Protein AF-A0A1B7W9L9-F1 (afdb_monomer)

pLDDT: mean 94.98, std 5.01, range [71.62, 98.31]

Solvent-accessible surface area (backbone atoms only — not comparable to full-atom values): 3631 Å² total; per-residue (Å²): 110,68,66,62,52,51,52,50,50,52,51,50,53,53,51,44,52,50,50,52,53,52,51,49,54,48,48,55,53,9,53,58,26,46,79,72,75,38,88,59,49,47,72,56,52,59,67,36,33,73,81,44,52,52,54,45,53,50,50,52,55,62,74,73,108

Mean predicted aligned error: 3.42 Å

Foldseek 3Di:
DVVVVVVVVVVVLVVLVVVQVVLVVLCVVQVVCVVVVHHSCNVVSVVCVVVPNVVSVVVNVVVVD

Radius of gyration: 15.02 Å; Cα contacts (8 Å, |Δi|>4): 30; chains: 1; bounding box: 41×20×35 Å

Structure (mmCIF, N/CA/C/O backbone):
data_AF-A0A1B7W9L9-F1
#
_entry.id   AF-A0A1B7W9L9-F1
#
loop_
_atom_site.group_PDB
_atom_site.id
_atom_site.type_symbol
_atom_site.label_atom_id
_atom_site.label_alt_id
_atom_site.label_comp_id
_atom_site.label_asym_id
_atom_site.label_entity_id
_atom_site.label_seq_id
_atom_site.pdbx_PDB_ins_code
_atom_site.Cartn_x
_atom_site.Cartn_y
_atom_site.Cartn_z
_atom_site.occupancy
_atom_site.B_iso_or_equiv
_atom_site.auth_seq_id
_atom_site.auth_comp_id
_atom_site.auth_asym_id
_atom_site.auth_atom_id
_atom_site.pdbx_PDB_model_num
ATOM 1 N N . MET A 1 1 ? 26.475 -1.042 -17.652 1.00 71.62 1 MET A N 1
ATOM 2 C CA . MET A 1 1 ? 25.330 -0.138 -17.349 1.00 71.62 1 MET A CA 1
ATOM 3 C C . MET A 1 1 ? 24.012 -0.892 -17.239 1.00 71.62 1 MET A C 1
ATOM 5 O O . MET A 1 1 ? 23.249 -0.587 -16.333 1.00 71.62 1 MET A O 1
ATOM 9 N N . LYS A 1 2 ? 23.757 -1.871 -18.121 1.00 76.75 2 LYS A N 1
ATOM 10 C CA . LYS A 1 2 ? 22.558 -2.724 -18.085 1.00 76.75 2 LYS A CA 1
ATOM 11 C C . LYS A 1 2 ? 22.378 -3.435 -16.736 1.00 76.75 2 LYS A C 1
ATOM 13 O O . LYS A 1 2 ? 21.297 -3.369 -16.171 1.00 76.75 2 LYS A O 1
ATOM 18 N N . ASP A 1 3 ? 23.455 -3.970 -16.163 1.00 87.19 3 ASP A N 1
ATOM 19 C CA . ASP A 1 3 ? 23.408 -4.685 -14.873 1.00 87.19 3 ASP A CA 1
ATOM 20 C C . ASP A 1 3 ? 22.987 -3.777 -13.717 1.00 87.19 3 ASP A C 1
ATOM 22 O O . ASP A 1 3 ? 22.202 -4.160 -12.858 1.00 87.19 3 ASP A O 1
ATOM 26 N N . LYS A 1 4 ? 23.453 -2.523 -13.731 1.00 89.44 4 LYS A N 1
ATOM 27 C CA . LYS A 1 4 ? 23.078 -1.526 -12.725 1.00 89.44 4 LYS A CA 1
ATOM 28 C C . LYS A 1 4 ? 21.592 -1.168 -12.823 1.00 89.44 4 LYS A C 1
ATOM 30 O O . LYS A 1 4 ? 20.957 -0.979 -11.795 1.00 89.44 4 LYS A O 1
ATOM 35 N N . LEU A 1 5 ? 21.046 -1.100 -14.039 1.00 91.25 5 LEU A N 1
ATOM 36 C CA . LEU A 1 5 ? 19.634 -0.801 -14.285 1.00 91.25 5 LEU A CA 1
ATOM 37 C C . LEU A 1 5 ? 18.733 -1.968 -13.858 1.00 91.25 5 LEU A C 1
ATOM 39 O O . LEU A 1 5 ? 17.745 -1.745 -13.168 1.00 91.25 5 LEU A O 1
ATOM 43 N N . LEU A 1 6 ? 19.123 -3.205 -14.178 1.00 91.19 6 LEU A N 1
ATOM 44 C CA . LEU A 1 6 ? 18.424 -4.412 -13.723 1.00 91.19 6 LEU A CA 1
ATOM 45 C C . LEU A 1 6 ? 18.433 -4.539 -12.196 1.00 91.19 6 LEU A C 1
ATOM 47 O O . LEU A 1 6 ? 17.416 -4.878 -11.602 1.00 91.19 6 LEU A O 1
ATOM 51 N N . ASN A 1 7 ? 19.550 -4.208 -11.546 1.00 94.25 7 ASN A N 1
ATOM 52 C CA . ASN A 1 7 ? 19.631 -4.273 -10.089 1.00 94.25 7 ASN A CA 1
ATOM 53 C C . ASN A 1 7 ? 18.720 -3.231 -9.411 1.00 94.25 7 ASN A C 1
ATOM 55 O O . ASN A 1 7 ? 18.073 -3.525 -8.410 1.00 94.25 7 ASN A O 1
ATOM 59 N N . TRP A 1 8 ? 18.621 -2.029 -9.987 1.00 95.12 8 TRP A N 1
ATOM 60 C CA . TRP A 1 8 ? 17.673 -1.005 -9.536 1.00 95.12 8 TRP A CA 1
ATOM 61 C C . TRP A 1 8 ? 16.218 -1.414 -9.754 1.00 95.12 8 TRP A C 1
ATOM 63 O O . TRP A 1 8 ? 15.399 -1.221 -8.859 1.00 95.12 8 TRP A O 1
ATOM 73 N N . LEU A 1 9 ? 15.902 -2.001 -10.910 1.00 93.56 9 LEU A N 1
ATOM 74 C CA . LEU A 1 9 ? 14.566 -2.520 -11.190 1.00 93.56 9 LEU A CA 1
ATOM 75 C C . LEU A 1 9 ? 14.170 -3.588 -10.165 1.00 93.56 9 LEU A C 1
ATOM 77 O O . LEU A 1 9 ? 13.108 -3.479 -9.565 1.00 93.56 9 LEU A O 1
ATOM 81 N N . ASN A 1 10 ? 15.048 -4.559 -9.898 1.00 93.69 10 ASN A N 1
ATOM 82 C CA . ASN A 1 10 ? 14.801 -5.592 -8.891 1.00 93.69 10 ASN A CA 1
ATOM 83 C C . ASN A 1 10 ? 14.556 -4.993 -7.504 1.00 93.69 10 ASN A C 1
ATOM 85 O O . ASN A 1 10 ? 13.639 -5.416 -6.807 1.00 93.69 10 ASN A O 1
ATOM 89 N N . PHE A 1 11 ? 15.339 -3.988 -7.107 1.00 95.50 11 PHE A N 1
ATOM 90 C CA . PHE A 1 11 ? 15.131 -3.302 -5.834 1.00 95.50 11 PHE A CA 1
ATOM 91 C C . PHE A 1 11 ? 13.753 -2.629 -5.755 1.00 95.50 11 PHE A C 1
ATOM 93 O O . PHE A 1 11 ? 13.063 -2.772 -4.748 1.00 95.50 11 PHE A O 1
ATOM 100 N N . ILE A 1 12 ? 13.335 -1.937 -6.821 1.00 95.50 12 ILE A N 1
ATOM 101 C CA . ILE A 1 12 ? 12.016 -1.291 -6.897 1.00 95.50 12 ILE A CA 1
ATOM 102 C C . ILE A 1 12 ? 10.897 -2.333 -6.828 1.00 95.50 12 ILE A C 1
ATOM 104 O O . ILE A 1 12 ? 9.955 -2.143 -6.069 1.00 95.50 12 ILE A O 1
ATOM 108 N N . LEU A 1 13 ? 11.014 -3.444 -7.559 1.00 95.75 13 LEU A N 1
ATOM 109 C CA . LEU A 1 13 ? 10.017 -4.518 -7.545 1.00 95.75 13 LEU A CA 1
ATOM 110 C C . LEU A 1 13 ? 9.901 -5.172 -6.163 1.00 95.75 13 LEU A C 1
ATOM 112 O O . LEU A 1 13 ? 8.799 -5.408 -5.680 1.00 95.75 13 LEU A O 1
ATOM 116 N N . VAL A 1 14 ? 11.025 -5.418 -5.484 1.00 96.12 14 VAL A N 1
ATOM 117 C CA . VAL A 1 14 ? 11.007 -5.934 -4.107 1.00 96.12 14 VAL A CA 1
ATOM 118 C C . VAL A 1 14 ? 10.350 -4.927 -3.160 1.00 96.12 14 VAL A C 1
ATOM 120 O O . VAL A 1 14 ? 9.524 -5.315 -2.337 1.00 96.12 14 VAL A O 1
ATOM 123 N N . ALA A 1 15 ? 10.6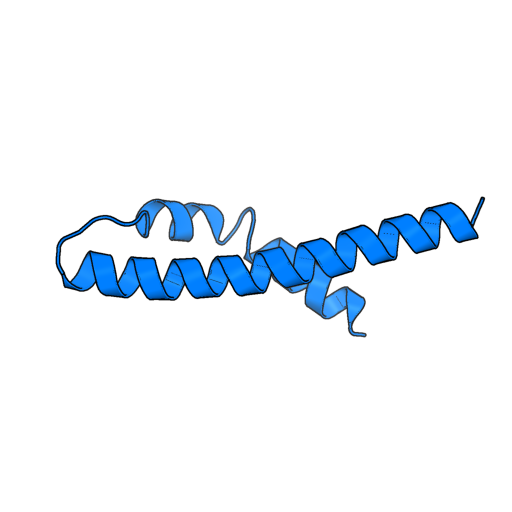71 -3.636 -3.281 1.00 97.25 15 ALA A N 1
ATOM 124 C CA . ALA A 1 15 ? 10.033 -2.590 -2.484 1.00 97.25 15 ALA A CA 1
ATOM 125 C C . ALA A 1 15 ? 8.516 -2.499 -2.738 1.00 97.25 15 ALA A C 1
ATOM 127 O O 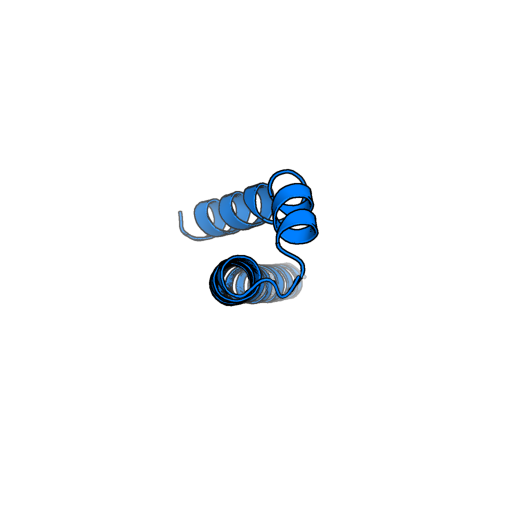. ALA A 1 15 ? 7.755 -2.345 -1.784 1.00 97.25 15 ALA A O 1
ATOM 128 N N . ASP A 1 16 ? 8.076 -2.648 -3.988 1.00 97.38 16 ASP A N 1
ATOM 129 C CA . ASP A 1 16 ? 6.664 -2.667 -4.386 1.00 97.38 16 ASP A CA 1
ATOM 130 C C . ASP A 1 16 ? 5.904 -3.852 -3.762 1.00 97.38 16 ASP A C 1
ATOM 132 O O . ASP A 1 16 ? 4.827 -3.676 -3.192 1.00 97.38 16 ASP A O 1
ATOM 136 N N . VAL A 1 17 ? 6.515 -5.043 -3.722 1.00 96.50 17 VAL A N 1
ATOM 137 C CA . VAL A 1 17 ? 5.961 -6.209 -3.006 1.00 96.50 17 VAL A CA 1
ATOM 138 C C . VAL A 1 17 ? 5.722 -5.898 -1.528 1.00 96.50 17 VAL A C 1
ATOM 140 O O . VAL A 1 17 ? 4.638 -6.167 -1.002 1.00 96.50 17 VAL A O 1
ATOM 143 N N . PHE A 1 18 ? 6.703 -5.300 -0.848 1.00 97.69 18 PHE A N 1
ATOM 144 C CA . PHE A 1 18 ? 6.532 -4.910 0.553 1.00 97.69 18 PHE A CA 1
ATOM 145 C C . PHE A 1 18 ? 5.475 -3.817 0.726 1.00 97.69 18 PHE A C 1
ATOM 147 O O . PHE A 1 18 ? 4.714 -3.880 1.690 1.00 97.69 18 PHE A O 1
ATOM 154 N N . LEU A 1 19 ? 5.377 -2.858 -0.198 1.00 97.50 19 LEU A N 1
ATOM 155 C CA . LEU A 1 19 ? 4.338 -1.827 -0.184 1.00 97.50 19 LEU A CA 1
ATOM 156 C C . LEU A 1 19 ? 2.941 -2.450 -0.236 1.00 97.50 19 LEU A C 1
ATOM 158 O O . LEU A 1 19 ? 2.082 -2.073 0.562 1.00 97.50 19 LEU A O 1
ATOM 162 N N . VAL A 1 20 ? 2.714 -3.424 -1.120 1.00 97.50 20 VAL A N 1
ATOM 163 C CA . VAL A 1 20 ? 1.417 -4.106 -1.244 1.00 97.50 20 VAL A CA 1
ATOM 164 C C . VAL A 1 20 ? 1.095 -4.916 0.015 1.00 97.50 20 VAL A C 1
ATOM 166 O O . VAL A 1 20 ? -0.007 -4.798 0.553 1.00 97.50 20 VAL A O 1
ATOM 169 N N . ILE A 1 21 ? 2.051 -5.693 0.539 1.00 97.81 21 ILE A N 1
ATOM 170 C CA . ILE A 1 21 ? 1.845 -6.516 1.745 1.00 97.81 21 ILE A CA 1
ATOM 171 C C . ILE A 1 21 ? 1.575 -5.643 2.976 1.00 97.81 21 ILE A C 1
A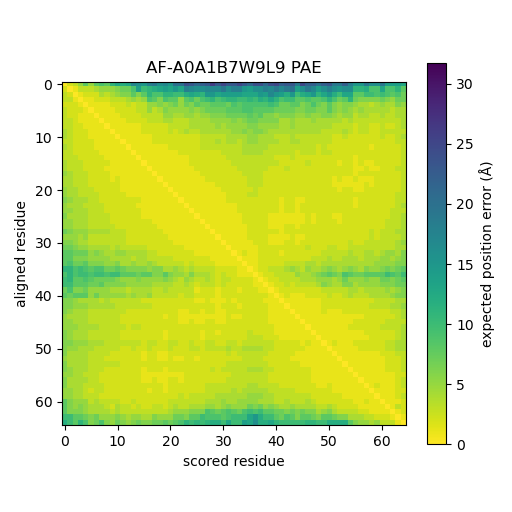TOM 173 O O . ILE A 1 21 ? 0.627 -5.895 3.721 1.00 97.81 21 ILE A O 1
ATOM 177 N N . LEU A 1 22 ? 2.378 -4.599 3.192 1.00 98.19 22 LEU A N 1
ATOM 178 C CA . LEU A 1 22 ? 2.187 -3.670 4.308 1.00 98.19 22 LEU A CA 1
ATOM 179 C C . LEU A 1 22 ? 0.901 -2.856 4.144 1.00 98.19 22 LEU A C 1
ATOM 181 O O . LEU A 1 22 ? 0.197 -2.629 5.124 1.00 98.19 22 LEU A O 1
ATOM 185 N N . GLY A 1 23 ? 0.556 -2.472 2.914 1.00 97.81 23 GLY A N 1
ATOM 186 C CA . GLY A 1 23 ? -0.712 -1.826 2.586 1.00 97.81 23 GLY A CA 1
ATOM 187 C C . GLY A 1 23 ? -1.917 -2.693 2.936 1.00 97.81 23 GLY A C 1
ATOM 188 O O . GLY A 1 23 ? -2.897 -2.189 3.484 1.00 97.81 23 GLY A O 1
ATOM 189 N N . PHE A 1 24 ? -1.833 -4.000 2.687 1.00 97.62 24 PHE A N 1
ATOM 190 C CA . PHE A 1 24 ? -2.863 -4.955 3.087 1.00 97.62 24 PHE A CA 1
ATOM 191 C C . PHE A 1 24 ? -2.927 -5.143 4.609 1.00 97.62 24 PHE A C 1
ATOM 193 O O . PHE A 1 24 ? -4.013 -5.126 5.185 1.00 97.62 24 PHE A O 1
ATOM 200 N N . ALA A 1 25 ? -1.784 -5.260 5.291 1.00 98.31 25 ALA A N 1
ATOM 201 C CA . ALA A 1 25 ? -1.756 -5.325 6.754 1.00 98.31 25 ALA A CA 1
ATOM 202 C C . ALA A 1 25 ? -2.369 -4.064 7.389 1.00 98.31 25 ALA A C 1
ATOM 204 O O . ALA A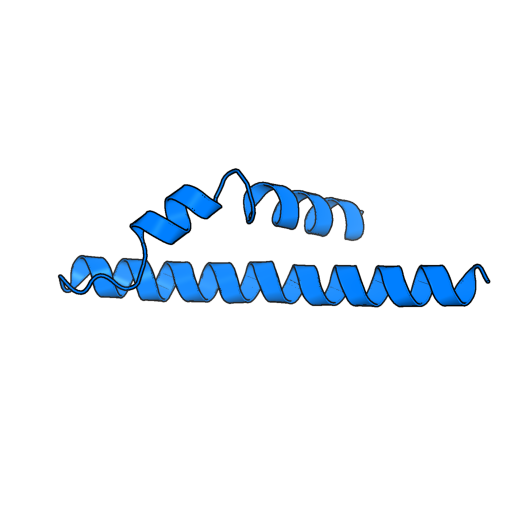 1 25 ? -3.156 -4.160 8.333 1.00 98.31 25 ALA A O 1
ATOM 205 N N . TRP A 1 26 ? -2.067 -2.887 6.833 1.00 98.31 26 TRP A N 1
ATOM 206 C CA . TRP A 1 26 ? -2.682 -1.631 7.247 1.00 98.31 26 TRP A CA 1
ATOM 207 C C . TRP A 1 26 ? -4.194 -1.634 7.012 1.00 98.31 26 TRP A C 1
ATOM 209 O O . TRP A 1 26 ? -4.919 -1.249 7.924 1.00 98.31 26 TRP A O 1
ATOM 219 N N . LEU A 1 27 ? -4.688 -2.133 5.870 1.00 98.06 27 LEU A N 1
ATOM 220 C CA . LEU A 1 27 ? -6.130 -2.280 5.631 1.00 98.06 27 LEU A CA 1
ATOM 221 C C . LEU A 1 27 ? -6.801 -3.103 6.734 1.00 98.06 27 LEU A C 1
ATOM 223 O O . LEU A 1 27 ? -7.802 -2.670 7.297 1.00 98.06 27 LEU A O 1
ATOM 227 N N . VAL A 1 28 ? -6.246 -4.274 7.063 1.00 98.12 28 VAL A N 1
ATOM 228 C CA . VAL A 1 28 ? -6.811 -5.161 8.093 1.00 98.12 28 VAL A CA 1
ATOM 229 C C . VAL A 1 28 ? -6.891 -4.444 9.441 1.00 98.12 28 VAL A C 1
ATOM 231 O O . VAL A 1 28 ? -7.942 -4.444 10.079 1.00 98.12 28 VAL A O 1
ATOM 234 N N . ILE A 1 29 ? -5.804 -3.787 9.853 1.00 97.94 29 ILE A N 1
ATOM 235 C CA . ILE A 1 29 ? -5.766 -3.005 11.095 1.00 97.94 29 ILE A CA 1
ATOM 236 C C . ILE A 1 29 ? -6.789 -1.862 11.042 1.00 97.94 29 ILE A C 1
ATOM 238 O O . ILE A 1 29 ? -7.514 -1.649 12.011 1.00 97.94 29 ILE A O 1
ATOM 242 N N . ALA A 1 30 ? -6.884 -1.158 9.912 1.00 97.38 30 ALA A N 1
ATOM 243 C CA . ALA A 1 30 ? -7.788 -0.032 9.729 1.00 97.38 30 ALA A CA 1
ATOM 244 C C . ALA A 1 30 ? -9.262 -0.440 9.832 1.00 97.38 30 ALA A C 1
ATOM 246 O O . ALA A 1 30 ? -10.031 0.249 10.495 1.00 97.38 30 ALA A O 1
ATOM 247 N N . VAL A 1 31 ? -9.633 -1.583 9.252 1.00 97.38 31 VAL A N 1
ATOM 248 C CA . VAL A 1 31 ? -10.989 -2.148 9.335 1.00 97.38 31 VAL A CA 1
ATOM 249 C C . VAL A 1 31 ? -11.334 -2.575 10.764 1.00 97.38 31 VAL A C 1
ATOM 251 O O . VAL A 1 31 ? -12.430 -2.289 11.241 1.00 97.38 31 VAL A O 1
ATOM 254 N N . ILE A 1 32 ? -10.407 -3.224 11.477 1.00 97.62 32 ILE A N 1
ATOM 255 C CA . ILE A 1 32 ? -10.622 -3.617 12.882 1.00 97.62 32 ILE A CA 1
ATOM 256 C C . ILE A 1 32 ? -10.774 -2.377 13.778 1.00 97.62 32 ILE A C 1
ATOM 258 O O . ILE A 1 32 ? -11.634 -2.348 14.664 1.00 97.62 32 ILE A O 1
ATOM 262 N N . GLY A 1 33 ? -9.957 -1.348 13.538 1.00 96.25 33 GLY A N 1
ATOM 263 C CA . GLY A 1 33 ? -10.051 -0.061 14.223 1.00 96.25 33 GLY A CA 1
ATOM 264 C C . GLY A 1 33 ? -11.400 0.608 13.997 1.00 96.25 33 GLY A C 1
ATOM 265 O O . GLY A 1 33 ? -12.065 0.966 14.967 1.00 96.25 33 GLY A O 1
ATOM 266 N N . ASP A 1 34 ? -11.829 0.708 12.738 1.00 95.88 34 ASP A N 1
ATOM 267 C CA . ASP A 1 34 ? -13.096 1.334 12.351 1.00 95.88 34 ASP A CA 1
ATOM 268 C C . ASP A 1 34 ? -14.300 0.634 13.002 1.00 95.88 34 ASP A C 1
ATOM 270 O O . ASP A 1 34 ? -15.148 1.290 13.607 1.00 95.88 34 ASP A O 1
ATOM 274 N N . ALA A 1 35 ? -14.302 -0.706 13.034 1.00 94.06 35 ALA A N 1
ATOM 275 C CA . ALA A 1 35 ? -15.315 -1.496 13.742 1.00 94.06 35 ALA A CA 1
ATOM 276 C C . ALA A 1 35 ? -15.349 -1.238 15.263 1.00 94.06 35 ALA A C 1
ATOM 278 O O . ALA A 1 35 ? -16.387 -1.406 15.902 1.00 94.06 35 ALA A O 1
ATOM 279 N N . SER A 1 36 ? -14.224 -0.816 15.844 1.00 95.25 36 SER A N 1
ATOM 280 C CA . SER A 1 36 ? -14.099 -0.442 17.260 1.00 95.25 36 SER A CA 1
ATOM 281 C C . SER A 1 36 ? -14.349 1.055 17.510 1.00 95.25 36 SER A C 1
ATOM 283 O O . SER A 1 36 ? -14.183 1.524 18.635 1.00 95.25 36 SER A O 1
ATOM 285 N N . GLY A 1 37 ? -14.721 1.822 16.476 1.00 94.44 37 GLY A N 1
ATOM 286 C CA . GLY A 1 37 ? -14.915 3.274 16.537 1.00 94.44 37 GLY A CA 1
ATOM 287 C C . GLY A 1 37 ? -13.616 4.090 16.558 1.00 94.44 37 GLY A C 1
ATOM 288 O O . GLY A 1 37 ? -13.647 5.283 16.861 1.00 94.44 37 GLY A O 1
ATOM 289 N N . ILE A 1 38 ? -12.470 3.472 16.256 1.00 95.75 38 ILE A N 1
ATOM 290 C CA . ILE A 1 38 ? -11.149 4.112 16.219 1.00 95.75 38 ILE A CA 1
ATOM 291 C C . ILE A 1 38 ? -10.737 4.323 14.761 1.00 95.75 38 ILE A C 1
ATOM 293 O O . ILE A 1 38 ? -10.462 3.372 14.033 1.00 95.75 38 ILE A O 1
ATOM 297 N N . ASN A 1 39 ? -10.606 5.580 14.333 1.00 94.12 39 ASN A N 1
ATOM 298 C CA . ASN A 1 39 ? -10.142 5.875 12.980 1.00 94.12 39 ASN A CA 1
ATOM 299 C C . ASN A 1 39 ? -8.629 5.627 12.853 1.00 94.12 39 ASN A C 1
ATOM 301 O O . ASN A 1 39 ? -7.810 6.448 13.263 1.00 94.12 39 ASN A O 1
ATOM 305 N N . LEU A 1 40 ? -8.268 4.493 12.252 1.00 96.31 40 LEU A N 1
ATOM 306 C CA . LEU A 1 40 ? -6.886 4.107 11.938 1.00 96.31 40 LEU A CA 1
ATOM 307 C C . LEU A 1 40 ? -6.521 4.380 10.463 1.00 96.31 40 LEU A C 1
ATOM 309 O O . LEU A 1 40 ? -5.638 3.739 9.889 1.00 96.31 40 LEU A O 1
ATOM 313 N N . GLY A 1 41 ? -7.198 5.349 9.840 1.00 96.00 41 GLY A N 1
ATOM 314 C CA . GLY A 1 41 ? -6.908 5.815 8.48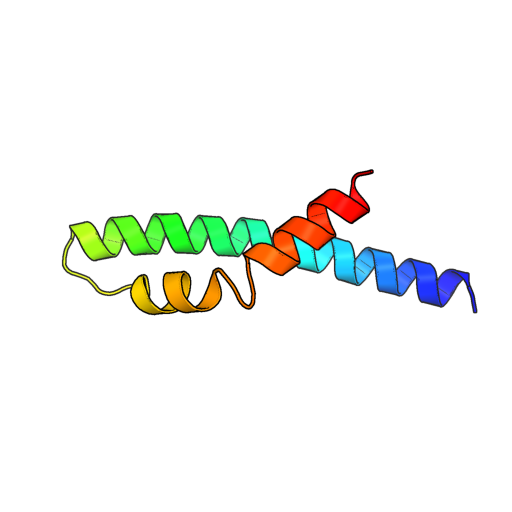6 1.00 96.00 41 GLY A CA 1
ATOM 315 C C . GLY A 1 41 ? -7.610 5.039 7.371 1.00 96.00 41 GLY A C 1
ATOM 316 O O . GLY A 1 41 ? -7.131 5.073 6.240 1.00 96.00 41 GLY A O 1
ATOM 317 N N . LEU A 1 42 ? -8.737 4.371 7.647 1.00 97.44 42 LEU A N 1
ATOM 318 C CA . LEU A 1 42 ? -9.486 3.605 6.640 1.00 97.44 42 LEU A CA 1
ATOM 319 C C . LEU A 1 42 ? -9.940 4.484 5.455 1.00 97.44 42 LEU A C 1
ATOM 321 O O . LEU A 1 42 ? -9.757 4.112 4.298 1.00 97.44 42 LEU A O 1
ATOM 325 N N . ASP A 1 43 ? -10.423 5.702 5.724 1.00 97.00 43 ASP A N 1
ATOM 326 C CA . ASP A 1 43 ? -10.782 6.674 4.679 1.00 97.00 43 ASP A CA 1
ATOM 327 C C . ASP A 1 43 ? -9.591 7.085 3.807 1.00 97.00 43 ASP A C 1
ATOM 329 O O . ASP A 1 43 ? -9.729 7.304 2.600 1.00 97.00 43 ASP A O 1
ATOM 333 N N . LEU A 1 44 ? -8.406 7.215 4.413 1.00 97.69 44 LEU A N 1
ATOM 334 C CA . LEU A 1 44 ? -7.181 7.519 3.679 1.00 97.69 44 LEU A CA 1
ATOM 335 C C . LEU A 1 44 ? -6.783 6.331 2.806 1.00 97.69 44 LEU A C 1
ATOM 337 O O . LEU A 1 44 ? -6.460 6.525 1.636 1.00 97.69 44 LEU A O 1
ATOM 341 N N . TRP A 1 45 ? -6.858 5.115 3.345 1.00 98.06 45 TRP A N 1
ATOM 342 C CA . TRP A 1 45 ? -6.577 3.897 2.596 1.00 98.06 45 TRP A CA 1
ATOM 343 C C . TRP A 1 45 ? -7.469 3.791 1.351 1.00 98.06 45 TRP A C 1
ATOM 345 O O . TRP A 1 45 ? -6.961 3.597 0.247 1.00 98.06 45 TRP A O 1
ATOM 355 N N . HIS A 1 46 ? -8.777 4.039 1.486 1.00 97.62 46 HIS A N 1
ATOM 356 C CA . HIS A 1 46 ? -9.706 4.053 0.350 1.00 97.62 46 HIS A CA 1
ATOM 357 C C . HIS A 1 46 ? -9.342 5.105 -0.705 1.00 97.62 46 HIS A C 1
ATOM 359 O O . HIS A 1 46 ? -9.386 4.821 -1.901 1.00 97.62 46 HIS A O 1
ATOM 365 N N . LYS A 1 47 ? -8.927 6.309 -0.289 1.00 98.06 47 LYS A N 1
ATOM 366 C CA . LYS A 1 47 ? -8.459 7.354 -1.220 1.00 98.06 47 LYS A CA 1
ATOM 367 C C . LYS A 1 47 ? -7.164 6.968 -1.932 1.00 98.06 47 LYS A C 1
ATOM 369 O O . LYS A 1 47 ? -6.975 7.355 -3.081 1.00 98.06 47 LYS A O 1
ATOM 374 N N . LEU A 1 48 ? -6.290 6.214 -1.268 1.00 98.19 48 LEU A N 1
ATOM 375 C CA . LEU A 1 48 ? -5.036 5.709 -1.830 1.00 98.19 48 LEU A CA 1
ATOM 376 C C . LEU A 1 48 ? -5.234 4.492 -2.744 1.00 98.19 48 LEU A C 1
ATOM 378 O O . LEU A 1 48 ? -4.323 4.158 -3.498 1.00 98.19 48 LEU A O 1
ATOM 382 N N . TRP A 1 49 ? -6.409 3.858 -2.743 1.00 97.50 49 TRP A N 1
ATOM 383 C CA . TRP A 1 49 ? -6.662 2.662 -3.547 1.00 97.50 49 TRP A CA 1
ATOM 384 C C . TRP A 1 49 ? -6.372 2.869 -5.037 1.00 97.50 49 TRP A C 1
ATOM 386 O O . TRP A 1 49 ? -5.503 2.204 -5.595 1.00 97.50 49 TRP A O 1
ATOM 396 N N . ILE A 1 50 ? -7.054 3.821 -5.679 1.00 97.19 50 ILE A N 1
ATOM 397 C CA . ILE A 1 50 ? -6.881 4.095 -7.113 1.00 97.19 50 ILE A CA 1
ATOM 398 C C . ILE A 1 50 ? -5.488 4.659 -7.451 1.00 97.19 50 ILE A C 1
ATOM 400 O O . ILE A 1 50 ? -4.899 4.171 -8.413 1.00 97.19 50 ILE A O 1
ATOM 404 N N . PRO A 1 51 ? -4.944 5.667 -6.740 1.00 97.75 51 PRO A N 1
ATOM 405 C CA . PRO A 1 51 ? -3.684 6.291 -7.145 1.00 97.75 51 PRO A CA 1
ATOM 406 C C . PRO A 1 51 ? -2.415 5.552 -6.689 1.00 97.75 51 PRO A C 1
ATOM 408 O O . PRO A 1 51 ? -1.359 5.822 -7.253 1.00 97.75 51 PRO A O 1
ATOM 411 N N . LEU A 1 52 ? -2.480 4.664 -5.688 1.00 97.44 52 LEU A N 1
ATOM 412 C CA . LEU A 1 52 ? -1.296 4.013 -5.105 1.00 97.44 52 LEU A CA 1
ATOM 413 C C . LEU A 1 52 ? -1.378 2.484 -5.158 1.00 97.44 52 LEU A C 1
ATOM 415 O O . LEU A 1 52 ? -0.553 1.855 -5.816 1.00 97.44 52 LEU A O 1
ATOM 419 N N . PHE A 1 53 ? -2.363 1.881 -4.488 1.00 97.88 53 PHE A N 1
ATOM 420 C CA . PHE A 1 53 ? -2.389 0.424 -4.309 1.00 97.88 53 PHE A CA 1
ATOM 421 C C . PHE A 1 53 ? -2.743 -0.332 -5.591 1.00 97.88 53 PHE A C 1
ATOM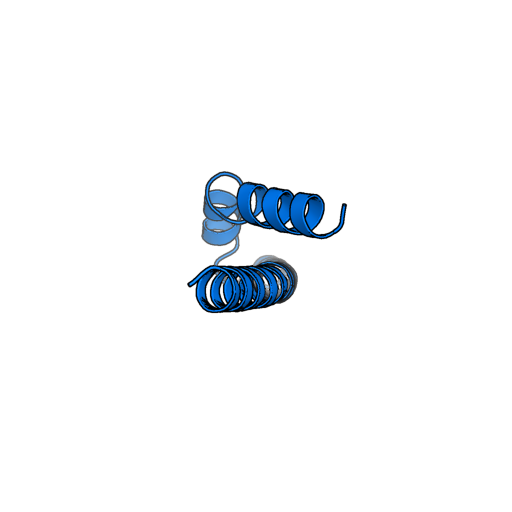 423 O O . PHE A 1 53 ? -2.088 -1.317 -5.914 1.00 97.88 53 PHE A O 1
ATOM 430 N N . ASN A 1 54 ? -3.735 0.131 -6.351 1.00 97.44 54 ASN A N 1
ATOM 431 C CA . ASN A 1 54 ? -4.137 -0.514 -7.599 1.00 97.44 54 ASN A CA 1
ATOM 432 C C . ASN A 1 54 ? -3.008 -0.491 -8.662 1.00 97.44 54 ASN A C 1
ATOM 434 O O . ASN A 1 54 ? -2.721 -1.541 -9.238 1.00 97.44 54 ASN A O 1
ATOM 438 N N . PRO A 1 55 ? -2.292 0.633 -8.884 1.00 97.56 55 PRO A N 1
ATOM 439 C CA . PRO A 1 55 ? -1.101 0.653 -9.733 1.00 97.56 55 PRO A CA 1
ATOM 440 C C . PRO A 1 55 ? 0.037 -0.241 -9.227 1.00 97.56 55 PRO A C 1
ATOM 442 O O . PRO A 1 55 ? 0.611 -0.973 -10.029 1.00 97.56 55 PRO A O 1
ATOM 445 N N . ALA A 1 56 ? 0.338 -0.218 -7.922 1.00 97.44 56 ALA A N 1
ATOM 446 C CA . ALA A 1 56 ? 1.362 -1.071 -7.309 1.00 97.44 56 ALA A CA 1
ATOM 447 C C . ALA A 1 56 ? 1.073 -2.563 -7.543 1.00 97.44 56 ALA A C 1
ATOM 449 O O . ALA A 1 56 ? 1.909 -3.300 -8.048 1.00 97.44 56 ALA A O 1
ATOM 450 N N . ILE A 1 57 ? -0.167 -3.004 -7.307 1.00 96.88 57 ILE A N 1
ATOM 451 C CA . ILE A 1 57 ? -0.584 -4.385 -7.596 1.00 96.88 57 ILE A CA 1
ATOM 452 C C . ILE A 1 57 ? -0.403 -4.718 -9.085 1.00 96.88 57 ILE A C 1
ATOM 454 O O . ILE A 1 57 ? 0.055 -5.809 -9.416 1.00 96.88 57 ILE A O 1
ATOM 458 N N . GLY A 1 58 ? -0.713 -3.784 -9.989 1.00 96.69 58 GLY A N 1
ATOM 459 C CA . GLY A 1 58 ? -0.482 -3.961 -11.424 1.00 96.69 58 GLY A CA 1
ATOM 460 C C . GLY A 1 58 ? 0.996 -4.161 -11.785 1.00 96.69 58 GLY A C 1
ATOM 461 O O . GLY A 1 58 ? 1.308 -5.027 -12.602 1.00 96.69 58 GLY A O 1
ATOM 462 N N . ILE A 1 59 ? 1.905 -3.406 -11.158 1.00 95.88 59 ILE A N 1
ATOM 463 C CA . ILE A 1 59 ? 3.360 -3.567 -11.323 1.00 95.88 59 ILE A CA 1
ATOM 464 C C . ILE A 1 59 ? 3.808 -4.925 -10.782 1.00 95.88 59 ILE A C 1
ATOM 466 O O . ILE A 1 59 ? 4.517 -5.645 -11.482 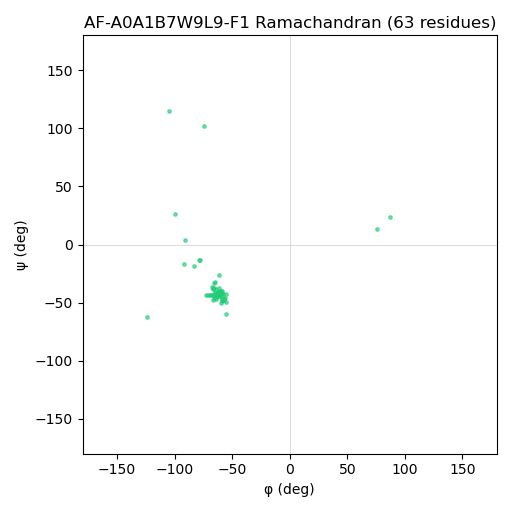1.00 95.88 59 ILE A O 1
ATOM 470 N N . LEU A 1 60 ? 3.348 -5.308 -9.591 1.00 94.62 60 LEU A N 1
ATOM 471 C CA . LEU A 1 60 ? 3.637 -6.603 -8.977 1.00 94.62 60 LEU A CA 1
ATOM 472 C C . LEU A 1 60 ? 3.202 -7.768 -9.873 1.00 94.62 60 LEU A C 1
ATOM 474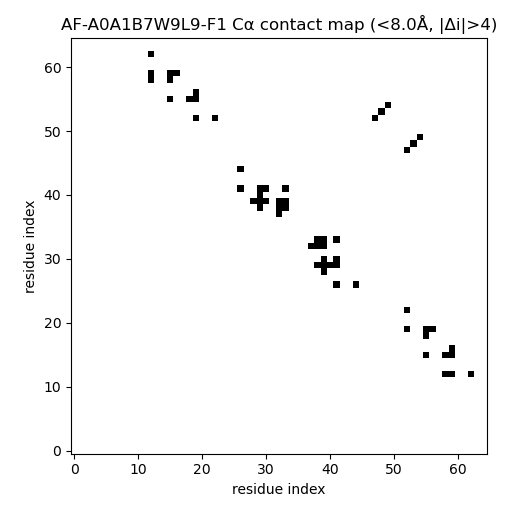 O O . LEU A 1 60 ? 3.978 -8.694 -10.098 1.00 94.62 60 LEU A O 1
ATOM 478 N N . MET A 1 61 ? 1.987 -7.708 -10.427 1.00 95.12 61 MET A N 1
ATOM 479 C CA . MET A 1 61 ? 1.497 -8.705 -11.383 1.00 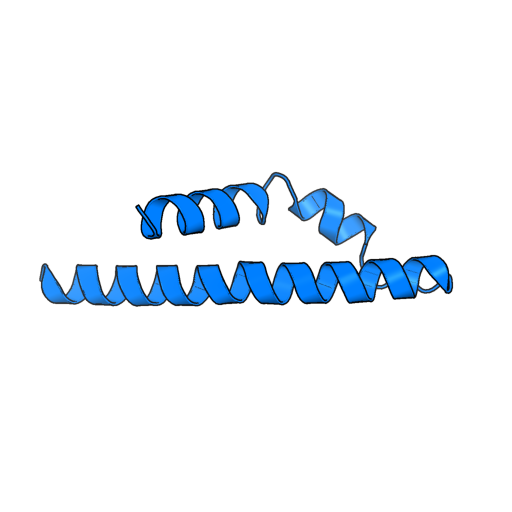95.12 61 MET A CA 1
ATOM 480 C C . MET A 1 61 ? 2.343 -8.722 -12.658 1.00 95.12 61 MET A C 1
ATOM 482 O O . MET A 1 61 ? 2.707 -9.793 -13.131 1.00 95.12 61 MET A O 1
ATOM 486 N N . GLY A 1 62 ? 2.685 -7.550 -13.200 1.00 94.19 62 GLY A N 1
ATOM 487 C CA . GLY A 1 62 ? 3.527 -7.434 -14.390 1.00 94.19 62 GLY A CA 1
ATOM 488 C C . GLY A 1 62 ? 4.959 -7.929 -14.181 1.00 94.19 62 GLY A C 1
ATOM 489 O O . GLY A 1 62 ? 5.548 -8.459 -15.112 1.00 94.19 62 GLY A O 1
ATOM 490 N N . GLY A 1 63 ? 5.511 -7.789 -12.975 1.00 87.62 63 GLY A N 1
ATOM 491 C CA . GLY A 1 63 ? 6.839 -8.291 -12.615 1.00 87.62 63 GLY A CA 1
ATOM 492 C C . GLY A 1 63 ? 6.888 -9.794 -12.321 1.00 87.62 63 GLY A C 1
ATOM 493 O O . GLY A 1 63 ? 7.979 -10.352 -12.240 1.00 87.62 63 GLY A O 1
ATOM 494 N N . ALA A 1 64 ? 5.732 -10.440 -12.141 1.00 85.25 64 ALA A N 1
ATOM 495 C CA . ALA A 1 64 ? 5.620 -11.879 -11.908 1.00 85.25 64 ALA A CA 1
ATOM 496 C C . ALA A 1 64 ? 5.434 -12.703 -13.198 1.00 85.25 64 ALA A C 1
ATOM 498 O O . ALA A 1 64 ? 5.610 -13.923 -13.157 1.00 85.25 64 ALA A O 1
ATOM 499 N N . LEU A 1 65 ? 5.048 -12.052 -14.302 1.00 80.00 65 LEU A N 1
ATOM 500 C CA . LEU A 1 65 ? 4.884 -12.645 -15.637 1.00 80.00 65 LEU A CA 1
ATOM 501 C C . LEU A 1 65 ? 6.201 -12.613 -16.422 1.00 80.00 65 LEU A C 1
ATOM 503 O O . LEU A 1 65 ? 6.453 -13.603 -17.145 1.00 80.00 65 LEU A O 1
#

Secondary structure (DSSP, 8-state):
-HHHHHHHHHHHHHHHHHHHHHHHHHHHHHHHHHHTT--SSHHHHHHHIIIIIHHHHHHHHHHH-

Sequence (65 aa):
MKDKLLNWLNFILVADVFLVILGFAWLVIAVIGDASGINLGLDLWHKLWIPLFNPAIGILMGGAL